Protein AF-A0A0G1M372-F1 (afdb_monomer)

Sequence (169 aa):
MDVPAAKLINIFLAIAVLVGVFGFITDLNFTKKYGGVDLRNRVVAARVAMELGQDPYYFKWTRDYSDRFLDPADNAAIPVARVTVPPTTLLLQSSISRPPYLAQRYIWFFFQWLLLLASIFILTRLTSSPAARKMIWILGLLFISGAYFWRLHVERGQMYIFYVFLFRF

Radius of gyration: 19.67 Å; Cα contacts (8 Å, |Δi|>4): 172; chains: 1; bounding box: 48×25×62 Å

Solvent-accessible surface area (backbone atoms only — not comparable to full-atom values): 9297 Å² total; per-residue (Å²): 127,62,71,68,60,61,50,50,54,51,52,50,36,54,51,10,51,53,37,30,54,52,32,51,54,52,42,50,52,41,44,71,75,44,85,19,68,60,34,43,40,44,38,24,28,22,40,33,38,74,74,70,71,41,62,36,52,54,51,73,78,53,93,91,51,63,73,80,53,51,48,91,85,53,57,87,91,46,79,53,34,83,52,82,73,56,70,70,57,32,57,62,50,38,80,59,39,80,58,59,69,72,57,40,52,52,54,51,43,55,48,53,53,48,49,52,53,49,51,43,51,55,58,36,69,78,50,89,49,70,67,57,35,48,50,46,49,26,47,43,23,37,59,43,46,51,28,68,67,45,44,52,38,54,31,27,41,61,60,62,68,57,51,55,57,65,77,73,110

Structure (mmCIF, N/CA/C/O backbone):
data_AF-A0A0G1M372-F1
#
_entry.id   AF-A0A0G1M372-F1
#
loop_
_atom_site.group_PDB
_atom_site.id
_atom_site.type_symbol
_atom_site.label_atom_id
_atom_site.label_alt_id
_atom_site.label_comp_id
_atom_site.label_asym_id
_atom_site.label_entity_id
_atom_site.label_seq_id
_atom_site.pdbx_PDB_ins_code
_atom_site.Cartn_x
_atom_site.Cartn_y
_atom_site.Cartn_z
_atom_site.occupancy
_atom_site.B_iso_or_equiv
_atom_site.auth_seq_id
_atom_site.auth_comp_id
_atom_site.auth_asym_id
_atom_site.auth_atom_id
_atom_site.pdbx_PDB_model_num
ATOM 1 N N . MET A 1 1 ? -19.131 0.590 34.669 1.00 54.69 1 MET A N 1
ATOM 2 C CA . MET A 1 1 ? -18.932 1.756 33.781 1.00 54.69 1 MET A CA 1
ATOM 3 C C . MET A 1 1 ? -20.196 2.572 33.857 1.00 54.69 1 MET A C 1
ATOM 5 O O . MET A 1 1 ? -21.242 2.023 33.525 1.00 54.69 1 MET A O 1
ATOM 9 N N . ASP A 1 2 ? -20.112 3.819 34.308 1.00 61.69 2 ASP A N 1
ATOM 10 C CA . ASP A 1 2 ? -21.270 4.708 34.322 1.00 61.69 2 ASP A CA 1
ATOM 11 C C . ASP A 1 2 ? -21.868 4.774 32.914 1.00 61.69 2 ASP A C 1
ATOM 13 O O . ASP A 1 2 ? -21.152 4.905 31.915 1.00 61.69 2 ASP A O 1
ATOM 17 N N . VAL A 1 3 ? -23.191 4.643 32.829 1.00 65.75 3 VAL A N 1
ATOM 18 C CA . VAL A 1 3 ? -23.967 4.653 31.578 1.00 65.75 3 VAL A CA 1
ATOM 19 C C . VAL A 1 3 ? -23.538 5.765 30.588 1.00 65.75 3 VAL A C 1
ATOM 21 O O . VAL A 1 3 ? -23.521 5.492 29.383 1.00 65.75 3 VAL A O 1
ATOM 24 N N . PRO A 1 4 ? -23.121 6.978 31.020 1.00 79.88 4 PRO A N 1
ATOM 25 C CA . PRO A 1 4 ? -22.601 8.018 30.127 1.00 79.88 4 PRO A CA 1
ATOM 26 C C . PRO A 1 4 ? -21.311 7.635 29.381 1.00 79.88 4 PRO A C 1
ATOM 28 O O . PRO A 1 4 ? -21.213 7.864 28.175 1.00 79.88 4 PRO A O 1
ATOM 31 N N . ALA A 1 5 ? -20.346 6.995 30.048 1.00 81.88 5 ALA A N 1
ATOM 32 C CA . ALA A 1 5 ? -19.063 6.624 29.440 1.00 81.88 5 ALA A CA 1
ATOM 33 C C . ALA A 1 5 ? -19.235 5.524 28.377 1.00 81.88 5 ALA A C 1
ATOM 35 O O . ALA A 1 5 ? -18.624 5.567 27.307 1.00 81.88 5 ALA A O 1
ATOM 36 N N . ALA A 1 6 ? -20.130 4.566 28.637 1.00 85.94 6 ALA A N 1
ATOM 37 C CA . ALA A 1 6 ? -20.467 3.505 27.689 1.00 85.94 6 ALA A CA 1
ATOM 38 C C . ALA A 1 6 ? -21.209 4.030 26.442 1.00 85.94 6 ALA A C 1
ATOM 40 O O . ALA A 1 6 ? -21.040 3.491 25.346 1.00 85.94 6 ALA A O 1
ATOM 41 N N . LYS A 1 7 ? -22.015 5.090 26.579 1.00 91.81 7 LYS A N 1
ATOM 42 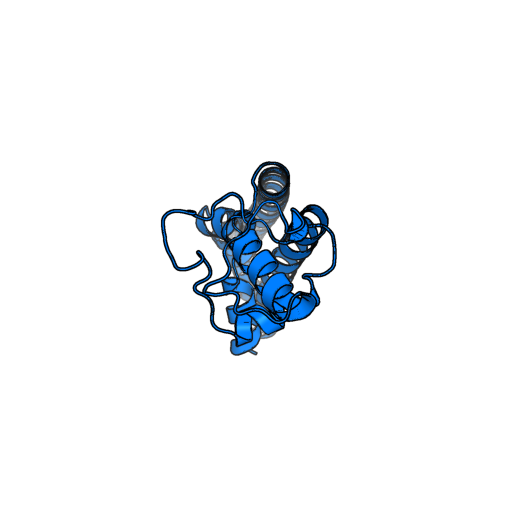C CA . LYS A 1 7 ? -22.633 5.771 25.430 1.00 91.81 7 LYS A CA 1
ATOM 43 C C . LYS A 1 7 ? -21.593 6.542 24.619 1.00 91.81 7 LYS A C 1
ATOM 45 O O . LYS A 1 7 ? -21.572 6.419 23.397 1.00 91.81 7 LYS A O 1
ATOM 50 N N . LEU A 1 8 ? -20.694 7.260 25.291 1.00 94.38 8 LEU A N 1
ATOM 51 C CA . LEU A 1 8 ? -19.654 8.052 24.639 1.00 94.38 8 LEU A CA 1
ATOM 52 C C . LEU A 1 8 ? -18.711 7.190 23.783 1.00 94.38 8 LEU A C 1
ATOM 54 O O . LEU A 1 8 ? -18.453 7.523 22.628 1.00 94.38 8 LEU A O 1
ATOM 58 N N . ILE A 1 9 ? -18.258 6.040 24.295 1.00 95.56 9 ILE A N 1
ATOM 59 C CA . ILE A 1 9 ? -17.397 5.129 23.521 1.00 95.56 9 ILE A CA 1
ATOM 60 C C . ILE A 1 9 ? -18.104 4.567 22.277 1.00 95.56 9 ILE A C 1
ATOM 62 O O . ILE A 1 9 ? -17.468 4.375 21.245 1.00 95.56 9 ILE A O 1
ATOM 66 N N . ASN A 1 10 ? -19.419 4.335 22.335 1.00 96.12 10 ASN A N 1
ATOM 67 C CA . ASN A 1 10 ? -20.179 3.881 21.167 1.00 96.12 10 ASN A CA 1
ATOM 68 C C . ASN A 1 10 ? -20.294 4.978 20.103 1.00 96.12 10 ASN A C 1
ATOM 70 O O . ASN A 1 10 ? -20.188 4.677 18.917 1.00 96.12 10 ASN A O 1
ATOM 74 N N . ILE A 1 11 ? -20.468 6.236 20.520 1.00 96.56 11 ILE A N 1
ATOM 75 C CA . ILE A 1 11 ? -20.473 7.389 19.609 1.00 96.56 11 ILE A CA 1
ATOM 76 C C . ILE A 1 11 ? -19.111 7.512 18.920 1.00 96.56 11 ILE A C 1
ATOM 78 O O . ILE A 1 11 ? -19.053 7.585 17.695 1.00 96.56 11 ILE A O 1
ATOM 82 N N . PHE A 1 12 ? -18.012 7.454 19.679 1.00 97.31 12 PHE A N 1
ATOM 83 C CA . PHE A 1 12 ? -16.669 7.488 19.094 1.00 97.31 12 PHE A CA 1
ATOM 84 C C . PHE A 1 12 ? -16.411 6.322 18.144 1.00 97.31 12 PHE A C 1
ATOM 86 O O . PHE A 1 12 ? -15.807 6.521 17.094 1.00 97.31 12 PHE A O 1
ATOM 93 N N . LEU A 1 13 ? -16.895 5.123 18.469 1.00 98.06 13 LEU A N 1
ATOM 94 C CA . LEU A 1 13 ? -16.787 3.975 17.577 1.00 98.06 13 LEU A CA 1
ATOM 95 C C . LEU A 1 13 ? -17.560 4.196 16.272 1.00 98.06 13 LEU A C 1
ATOM 97 O O . LEU A 1 13 ? -17.019 3.922 15.205 1.00 98.06 13 LEU A O 1
ATOM 101 N N . ALA A 1 14 ? -18.784 4.726 16.335 1.00 98.19 14 ALA A N 1
ATOM 102 C CA . ALA A 1 14 ? -19.565 5.046 15.141 1.00 98.19 14 ALA A CA 1
ATOM 103 C C . ALA A 1 14 ? -18.847 6.079 14.255 1.00 98.19 14 ALA A C 1
ATOM 105 O O . ALA A 1 14 ? -18.718 5.874 13.049 1.00 98.19 14 ALA A O 1
ATOM 106 N N . ILE A 1 15 ? -18.302 7.141 14.858 1.00 98.12 15 ILE A N 1
ATOM 107 C CA . ILE A 1 15 ? -17.478 8.134 14.154 1.00 98.12 15 ILE A CA 1
ATOM 108 C C . ILE A 1 15 ? -16.243 7.470 13.531 1.00 98.12 15 ILE A C 1
ATOM 110 O O . ILE A 1 15 ? -15.941 7.722 12.368 1.00 98.12 15 ILE A O 1
ATOM 114 N N . ALA A 1 16 ? -15.550 6.594 14.263 1.00 98.31 16 ALA A N 1
ATOM 115 C CA . ALA A 1 16 ? -14.363 5.908 13.762 1.00 98.31 16 ALA A CA 1
ATOM 116 C C . ALA A 1 16 ? -14.688 5.028 12.546 1.00 98.31 16 ALA A C 1
ATOM 118 O O . ALA A 1 16 ? -13.945 5.040 11.570 1.00 98.31 16 ALA A O 1
ATOM 119 N N . VAL A 1 17 ? -15.824 4.322 12.563 1.00 98.38 17 VAL A N 1
ATOM 120 C CA . VAL A 1 17 ? -16.310 3.546 11.411 1.00 98.38 17 VAL A CA 1
ATOM 121 C C . VAL A 1 17 ? -16.588 4.452 10.212 1.00 98.38 17 VAL A C 1
ATOM 123 O O . VAL A 1 17 ? -16.129 4.145 9.114 1.00 98.38 17 VAL A O 1
ATOM 126 N N . LEU A 1 18 ? -17.273 5.583 10.405 1.00 98.38 18 LEU A N 1
ATOM 127 C CA . LEU A 1 18 ? -17.533 6.542 9.325 1.00 98.38 18 LEU A CA 1
ATOM 128 C C . LEU A 1 18 ? -16.234 7.102 8.731 1.00 98.38 18 LEU A C 1
ATOM 130 O O . LEU A 1 18 ? -16.092 7.152 7.509 1.00 98.38 18 LEU A O 1
ATOM 134 N N . VAL A 1 19 ? -15.267 7.464 9.580 1.00 98.00 19 VAL A N 1
ATOM 135 C CA . VAL A 1 19 ? -13.937 7.918 9.145 1.00 98.00 19 VAL A CA 1
ATOM 136 C C . VAL A 1 19 ? -13.200 6.814 8.393 1.00 98.00 19 VAL A C 1
ATOM 138 O O . VAL A 1 19 ? -12.634 7.092 7.341 1.00 98.00 19 VAL A O 1
ATOM 141 N N . GLY A 1 20 ? -13.254 5.568 8.867 1.00 98.25 20 GLY A N 1
ATOM 142 C CA . GLY A 1 20 ? -12.649 4.425 8.184 1.00 98.25 20 GLY A CA 1
ATOM 143 C C . GLY A 1 20 ? -13.239 4.186 6.793 1.00 98.25 20 GLY A C 1
ATOM 144 O O . GLY A 1 20 ? -12.495 4.019 5.830 1.00 98.25 20 GLY A O 1
ATOM 145 N N . VAL A 1 21 ? -14.568 4.247 6.655 1.00 98.38 21 VAL A N 1
ATOM 146 C CA . VAL A 1 21 ? -15.257 4.103 5.360 1.00 98.38 21 VAL A CA 1
ATOM 147 C C . VAL A 1 21 ? -14.915 5.259 4.418 1.00 98.38 21 VAL A C 1
ATOM 149 O O . VAL A 1 21 ? -14.561 5.031 3.260 1.00 98.38 21 VAL A O 1
ATOM 152 N N . PHE A 1 22 ? -14.978 6.501 4.900 1.00 97.88 22 PHE A N 1
ATOM 153 C CA . PHE A 1 22 ? -14.637 7.668 4.086 1.00 97.88 22 PHE A CA 1
ATOM 154 C C . PHE A 1 22 ? -13.153 7.674 3.687 1.00 97.88 22 PHE A C 1
ATOM 156 O O . PHE A 1 22 ? -12.814 7.989 2.542 1.00 97.88 22 PHE A O 1
ATOM 163 N N . GLY A 1 23 ? -12.271 7.270 4.604 1.00 97.44 23 GLY A N 1
ATOM 164 C CA . GLY A 1 23 ? -10.845 7.072 4.364 1.00 97.44 23 GLY A CA 1
ATOM 165 C C . GLY A 1 23 ? -10.602 6.037 3.273 1.00 97.44 23 GLY A C 1
ATOM 166 O O . GLY A 1 23 ? -9.927 6.342 2.296 1.00 97.44 23 GLY A O 1
ATOM 167 N N . PHE A 1 24 ? -11.247 4.872 3.361 1.00 98.25 24 PHE A N 1
ATOM 168 C CA . PHE A 1 24 ? -11.167 3.820 2.346 1.00 98.25 24 PHE A CA 1
ATOM 169 C C . PHE A 1 24 ? -11.575 4.312 0.952 1.00 98.25 24 PHE A C 1
ATOM 171 O O . PHE A 1 24 ? -10.860 4.086 -0.024 1.00 98.25 24 PHE A O 1
ATOM 178 N N . ILE A 1 25 ? -12.703 5.020 0.847 1.00 97.94 25 ILE A N 1
ATOM 179 C CA . ILE A 1 25 ? -13.188 5.569 -0.430 1.00 97.94 25 ILE A CA 1
ATOM 180 C C . ILE A 1 25 ? -12.211 6.618 -0.978 1.00 97.94 25 ILE A C 1
ATOM 182 O O . ILE A 1 25 ? -11.903 6.621 -2.173 1.00 97.94 25 ILE A O 1
ATOM 186 N N . THR A 1 26 ? -11.700 7.496 -0.112 1.00 97.06 26 THR A N 1
ATOM 187 C CA . THR A 1 26 ? -10.716 8.522 -0.487 1.00 97.06 26 THR A CA 1
ATOM 188 C C . THR A 1 26 ? -9.436 7.882 -1.017 1.00 97.06 26 THR A C 1
ATOM 190 O O . THR A 1 26 ? -8.966 8.233 -2.101 1.00 97.06 26 THR A O 1
ATOM 193 N N . ASP A 1 27 ? -8.911 6.893 -0.301 1.00 97.25 27 ASP A N 1
ATOM 194 C CA . ASP A 1 27 ? -7.681 6.194 -0.656 1.00 97.25 27 ASP A CA 1
ATOM 195 C C . ASP A 1 27 ? -7.859 5.364 -1.936 1.00 97.25 27 ASP A C 1
ATOM 197 O O . ASP A 1 27 ? -6.947 5.296 -2.761 1.00 97.25 27 ASP A O 1
ATOM 201 N N . LEU A 1 28 ? -9.048 4.796 -2.170 1.00 96.94 28 LEU A N 1
ATOM 202 C CA . LEU A 1 28 ? -9.387 4.131 -3.429 1.00 96.94 28 LEU A CA 1
ATOM 203 C C . LEU A 1 28 ? -9.381 5.124 -4.599 1.00 96.94 28 LEU A C 1
ATOM 205 O O . LEU A 1 28 ? -8.861 4.818 -5.673 1.00 96.94 28 LEU A O 1
ATOM 209 N N . ASN A 1 29 ? -9.931 6.324 -4.410 1.00 96.19 29 ASN A N 1
ATOM 210 C CA . ASN A 1 29 ? -9.911 7.371 -5.433 1.00 96.19 29 ASN A CA 1
ATOM 211 C C . ASN A 1 29 ? -8.484 7.852 -5.725 1.00 96.19 29 ASN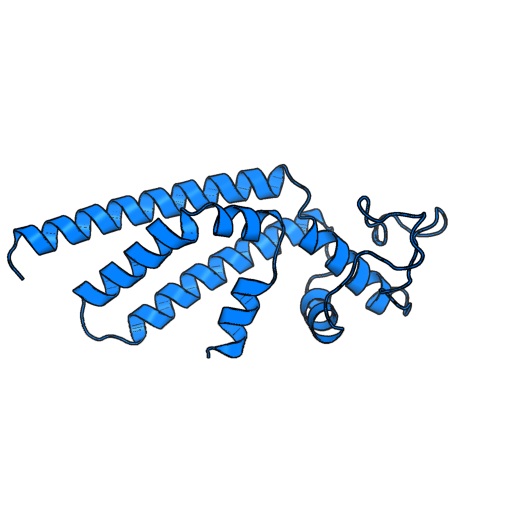 A C 1
ATOM 213 O O . ASN A 1 29 ? -8.130 8.063 -6.887 1.00 96.19 29 ASN A O 1
ATOM 217 N N . PHE A 1 30 ? -7.637 7.957 -4.703 1.00 95.44 30 PHE A N 1
ATOM 218 C CA . PHE A 1 30 ? -6.222 8.282 -4.887 1.00 95.44 30 PHE A CA 1
ATOM 219 C C . PHE A 1 30 ? -5.475 7.150 -5.586 1.00 95.44 30 PHE A C 1
ATOM 221 O O . PHE A 1 30 ? -4.757 7.404 -6.549 1.00 95.44 30 PHE A O 1
ATOM 228 N N . THR A 1 31 ? -5.750 5.902 -5.214 1.00 94.19 31 THR A N 1
ATOM 229 C CA . THR A 1 31 ? -5.214 4.711 -5.886 1.00 94.19 31 THR A CA 1
ATOM 230 C C . THR A 1 31 ? -5.641 4.638 -7.346 1.00 94.19 31 THR A C 1
ATOM 232 O O . THR A 1 31 ? -4.895 4.101 -8.150 1.00 94.19 31 THR A O 1
ATOM 235 N N . LYS A 1 32 ? -6.805 5.177 -7.732 1.00 92.06 32 LYS A N 1
ATOM 236 C CA . LYS A 1 32 ? -7.215 5.304 -9.143 1.00 92.06 32 LYS A CA 1
ATOM 237 C C . LYS A 1 32 ? -6.414 6.391 -9.859 1.00 92.06 32 LYS A C 1
ATOM 239 O O . LYS A 1 32 ? -5.889 6.155 -10.948 1.00 92.06 32 LYS A O 1
ATOM 244 N N . LYS A 1 33 ? -6.298 7.563 -9.231 1.00 92.19 33 LYS A N 1
ATOM 245 C CA . LYS A 1 33 ? -5.745 8.781 -9.835 1.00 92.19 33 LYS A CA 1
ATOM 246 C C . LYS A 1 33 ? -4.214 8.796 -9.924 1.00 92.19 33 LYS A C 1
ATOM 248 O O . LYS A 1 33 ? -3.686 9.289 -10.914 1.00 92.19 33 LYS A O 1
ATOM 253 N N . TYR A 1 34 ? -3.508 8.262 -8.927 1.00 89.38 34 TYR A N 1
ATOM 254 C CA . TYR A 1 34 ? -2.059 8.438 -8.763 1.00 89.38 34 TYR A CA 1
ATOM 255 C C . TYR A 1 34 ? -1.266 7.136 -8.873 1.00 89.38 34 TYR A C 1
ATOM 257 O O . TYR A 1 34 ? -1.719 6.068 -8.470 1.00 89.38 34 TYR A O 1
ATOM 265 N N . GLY A 1 35 ? -0.068 7.226 -9.451 1.00 77.25 35 GLY A N 1
ATOM 266 C CA . GLY A 1 35 ? 0.669 6.092 -10.001 1.00 77.25 35 GLY A CA 1
ATOM 267 C C . GLY A 1 35 ? 1.320 5.128 -9.010 1.00 77.25 35 GLY A C 1
ATOM 268 O O . GLY A 1 35 ? 1.887 4.152 -9.489 1.00 77.25 35 GLY A O 1
ATOM 269 N N . GLY A 1 36 ? 1.260 5.344 -7.691 1.00 80.56 36 GLY A N 1
ATOM 270 C CA . GLY A 1 36 ? 1.883 4.449 -6.707 1.00 80.56 36 GLY A CA 1
ATOM 271 C C . GLY A 1 36 ? 3.390 4.320 -6.897 1.00 80.56 36 GLY A C 1
ATOM 272 O O . GLY A 1 36 ? 3.890 3.275 -7.299 1.00 80.56 36 GLY A O 1
ATOM 273 N N . VAL A 1 37 ? 4.118 5.410 -6.661 1.00 84.69 37 VAL A N 1
ATOM 274 C CA . VAL A 1 37 ? 5.537 5.535 -7.038 1.00 84.69 37 VAL A CA 1
ATOM 275 C C . VAL A 1 37 ? 6.422 4.436 -6.431 1.00 84.69 37 VAL A C 1
ATOM 277 O O . VAL A 1 37 ? 7.283 3.904 -7.132 1.00 84.69 37 VAL A O 1
ATOM 280 N N . ASP A 1 38 ? 6.185 4.068 -5.168 1.00 91.94 38 ASP A N 1
ATOM 281 C CA . ASP A 1 38 ? 6.960 3.038 -4.460 1.00 91.94 38 ASP A CA 1
ATOM 282 C C . ASP A 1 38 ? 6.534 1.613 -4.851 1.00 91.94 38 ASP A C 1
ATOM 284 O O . ASP A 1 38 ? 7.279 0.654 -4.655 1.00 91.94 38 ASP A O 1
ATOM 288 N N . LEU A 1 39 ? 5.317 1.429 -5.364 1.00 94.00 39 LEU A N 1
ATOM 289 C CA . LEU A 1 39 ? 4.899 0.154 -5.938 1.00 94.00 39 LEU A CA 1
ATOM 290 C C . LEU A 1 39 ? 5.501 -0.015 -7.335 1.00 94.00 39 LEU A C 1
ATOM 292 O O . LEU A 1 39 ? 6.004 -1.091 -7.652 1.00 94.00 39 LEU A O 1
ATOM 296 N N . ARG A 1 40 ? 5.491 1.039 -8.165 1.00 94.75 40 ARG A N 1
ATOM 297 C CA . ARG A 1 40 ? 5.937 0.964 -9.564 1.00 94.75 40 ARG A CA 1
ATOM 298 C C . ARG A 1 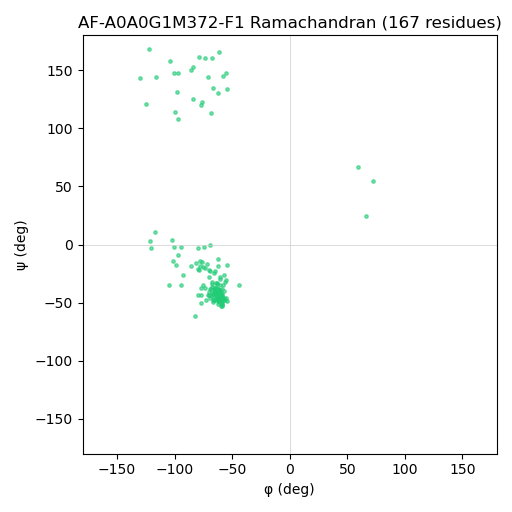40 ? 7.382 0.510 -9.686 1.00 94.75 40 ARG A C 1
ATOM 300 O O . ARG A 1 40 ? 7.635 -0.449 -10.414 1.00 94.75 40 ARG A O 1
ATOM 307 N N . ASN A 1 41 ? 8.304 1.171 -8.987 1.00 94.38 41 ASN A N 1
ATOM 308 C CA . ASN A 1 41 ? 9.729 0.857 -9.103 1.00 94.38 41 ASN A CA 1
ATOM 309 C C . ASN A 1 41 ? 10.016 -0.591 -8.676 1.00 94.38 41 ASN A C 1
ATOM 311 O O . ASN A 1 41 ? 10.775 -1.287 -9.345 1.00 94.38 41 ASN A O 1
ATOM 315 N N . ARG A 1 42 ? 9.363 -1.090 -7.620 1.00 95.19 42 ARG A N 1
ATOM 316 C CA . ARG A 1 42 ? 9.582 -2.458 -7.140 1.00 95.19 42 ARG A CA 1
ATOM 317 C C . ARG A 1 42 ? 8.930 -3.517 -8.027 1.00 95.19 42 ARG A C 1
ATOM 319 O O . ARG A 1 42 ? 9.504 -4.582 -8.217 1.00 95.19 42 ARG A O 1
ATOM 326 N N . VAL A 1 43 ? 7.765 -3.230 -8.609 1.00 95.44 43 VAL A N 1
ATOM 327 C CA . VAL A 1 43 ? 7.122 -4.123 -9.588 1.00 95.44 43 VAL A CA 1
ATOM 328 C C . VAL A 1 43 ? 7.975 -4.250 -10.842 1.00 95.44 43 VAL A C 1
ATOM 330 O O . VAL A 1 43 ? 8.173 -5.358 -11.336 1.00 95.44 43 VAL A O 1
ATOM 333 N N . VAL A 1 44 ? 8.489 -3.130 -11.351 1.00 96.25 44 VAL A N 1
ATOM 334 C CA . VAL A 1 44 ? 9.402 -3.126 -12.499 1.00 96.25 44 VAL A CA 1
ATOM 335 C C . VAL A 1 44 ? 10.672 -3.902 -12.160 1.00 96.25 44 VAL A C 1
ATOM 337 O O . VAL A 1 44 ? 11.011 -4.829 -12.889 1.00 96.25 44 VAL A O 1
ATOM 340 N N . ALA A 1 45 ? 11.300 -3.620 -11.017 1.00 96.81 45 ALA A N 1
ATOM 341 C CA . ALA A 1 45 ? 12.470 -4.352 -10.538 1.00 96.81 45 ALA A CA 1
ATOM 342 C C . ALA A 1 45 ? 12.214 -5.866 -10.420 1.00 96.81 45 ALA A C 1
ATOM 344 O O . ALA A 1 45 ? 13.001 -6.671 -10.908 1.00 96.81 45 ALA A O 1
ATOM 345 N N . ALA A 1 46 ? 11.080 -6.273 -9.842 1.00 96.75 46 ALA A N 1
ATOM 346 C CA . ALA A 1 46 ? 10.717 -7.683 -9.729 1.00 96.75 46 ALA A CA 1
ATOM 347 C C . ALA A 1 46 ? 10.531 -8.347 -11.103 1.00 96.75 46 ALA A C 1
ATOM 349 O O . ALA A 1 46 ? 10.910 -9.500 -11.281 1.00 96.75 46 ALA A O 1
ATOM 350 N N . ARG A 1 47 ? 9.972 -7.641 -12.091 1.00 96.88 47 ARG A N 1
ATOM 351 C CA . ARG A 1 47 ? 9.838 -8.165 -13.461 1.00 96.88 47 ARG A CA 1
ATOM 352 C C . ARG A 1 47 ? 11.177 -8.272 -14.171 1.00 96.88 47 ARG A C 1
ATOM 354 O O . ARG A 1 47 ? 11.427 -9.280 -14.810 1.00 96.88 47 ARG A O 1
ATOM 361 N N . VAL A 1 48 ? 12.036 -7.267 -14.047 1.00 97.31 48 VAL A N 1
ATOM 362 C CA . VAL A 1 48 ? 13.386 -7.298 -14.626 1.00 97.31 48 VAL A CA 1
ATOM 363 C C . VAL A 1 48 ? 14.166 -8.496 -14.080 1.00 97.31 48 VAL A C 1
ATOM 365 O O . VAL A 1 48 ? 14.690 -9.292 -14.855 1.00 97.31 48 VAL A O 1
ATOM 368 N N . ALA A 1 49 ? 14.149 -8.689 -12.760 1.00 96.50 49 ALA A N 1
ATOM 369 C CA . ALA A 1 49 ? 14.828 -9.814 -12.130 1.00 96.50 49 ALA A CA 1
ATOM 370 C C . ALA A 1 49 ? 14.252 -11.173 -12.564 1.00 96.50 49 ALA A C 1
ATOM 372 O O . ALA A 1 49 ? 15.003 -12.086 -12.891 1.00 96.50 49 ALA A O 1
ATOM 373 N N . MET A 1 50 ? 12.922 -11.316 -12.583 1.00 95.56 50 MET A N 1
ATOM 374 C CA . MET A 1 50 ? 12.273 -12.627 -12.739 1.00 95.56 50 MET A CA 1
ATOM 375 C C . MET A 1 50 ? 11.940 -13.001 -14.188 1.00 95.56 50 MET A C 1
ATOM 377 O O . MET A 1 50 ? 11.819 -14.185 -14.488 1.00 95.56 50 MET A O 1
ATOM 381 N N . GLU A 1 51 ? 11.739 -12.021 -15.071 1.00 95.38 51 GLU A N 1
ATOM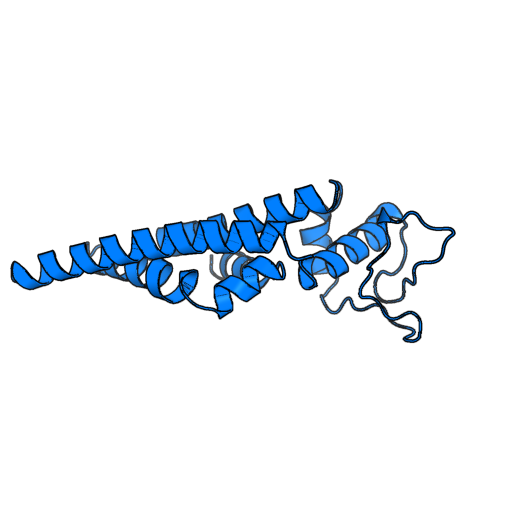 382 C CA . GLU A 1 51 ? 11.354 -12.240 -16.474 1.00 95.38 51 GLU A CA 1
ATOM 383 C C . GLU A 1 51 ? 12.529 -12.024 -17.436 1.00 95.38 51 GLU A C 1
ATOM 385 O O . GLU A 1 51 ? 12.618 -12.737 -18.431 1.00 95.38 51 GLU A O 1
ATOM 390 N N . LEU A 1 52 ? 13.435 -11.077 -17.149 1.00 96.06 52 LEU A N 1
ATOM 391 C CA . LEU A 1 52 ? 14.618 -10.822 -17.986 1.00 96.06 52 LEU A CA 1
ATOM 392 C C . LEU A 1 52 ? 15.892 -11.483 -17.447 1.00 96.06 52 LEU A C 1
ATOM 394 O O . LEU A 1 52 ? 16.867 -11.597 -18.186 1.00 96.06 52 LEU A O 1
ATOM 398 N N . GLY A 1 53 ? 15.912 -11.892 -16.173 1.00 95.62 53 GLY A N 1
ATOM 399 C CA . GLY A 1 53 ? 17.117 -12.423 -15.527 1.00 95.62 53 GLY A CA 1
ATOM 400 C C . GLY A 1 53 ? 18.228 -11.379 -15.376 1.00 95.62 53 GLY A C 1
ATOM 401 O O . GLY A 1 53 ? 19.403 -11.733 -15.326 1.00 95.62 53 GLY A O 1
ATOM 402 N N . GLN A 1 54 ? 17.867 -10.094 -15.353 1.00 96.75 54 GLN A N 1
ATOM 403 C CA . GLN A 1 54 ? 18.808 -8.977 -15.281 1.00 96.75 54 GLN A CA 1
ATOM 404 C C . GLN A 1 54 ? 18.840 -8.367 -13.881 1.00 96.75 54 GLN A C 1
ATOM 406 O O . GLN A 1 54 ? 17.884 -8.486 -13.114 1.00 96.75 54 GLN A O 1
ATOM 411 N N . ASP A 1 55 ? 19.939 -7.683 -13.558 1.00 96.56 55 ASP A N 1
ATOM 412 C CA . ASP A 1 55 ? 20.078 -6.971 -12.292 1.00 96.56 55 ASP A CA 1
ATOM 413 C C . ASP A 1 55 ? 19.116 -5.765 -12.246 1.00 96.56 55 ASP A C 1
ATOM 415 O O . ASP A 1 55 ? 19.299 -4.797 -12.994 1.00 96.56 55 ASP A O 1
ATOM 419 N N . PRO A 1 56 ? 18.100 -5.774 -11.362 1.00 97.12 56 PRO A N 1
ATOM 420 C CA . PRO A 1 56 ? 17.121 -4.699 -11.304 1.00 97.12 56 PRO A CA 1
ATOM 421 C C . PRO A 1 56 ? 17.670 -3.391 -10.721 1.00 97.12 56 PRO A C 1
ATOM 423 O O . PRO A 1 56 ? 17.037 -2.351 -10.901 1.00 97.12 56 PRO A O 1
ATOM 426 N N . TYR A 1 57 ? 18.808 -3.416 -10.021 1.00 97.06 57 TYR A N 1
ATOM 427 C CA . TYR A 1 57 ? 19.420 -2.239 -9.395 1.00 97.06 57 TYR A CA 1
ATOM 428 C C . TYR A 1 57 ? 20.196 -1.379 -10.402 1.00 97.06 57 TYR A C 1
ATOM 430 O O . TYR A 1 57 ? 20.386 -0.183 -10.172 1.00 97.06 57 TYR A O 1
ATOM 438 N N . TYR A 1 58 ? 20.585 -1.963 -11.537 1.00 96.69 58 TYR A N 1
ATOM 439 C CA . TYR A 1 58 ? 21.327 -1.295 -12.613 1.00 96.69 58 TYR A CA 1
ATOM 440 C C . TYR A 1 58 ? 20.590 -1.299 -13.956 1.00 96.69 58 TYR A C 1
ATOM 442 O O . TYR A 1 58 ? 21.067 -0.710 -14.925 1.00 96.69 58 TYR A O 1
ATOM 450 N N . PHE A 1 59 ? 19.419 -1.934 -14.033 1.00 96.88 59 PHE A N 1
ATOM 451 C CA . PHE A 1 59 ? 18.627 -1.964 -15.254 1.00 96.88 59 PHE A CA 1
ATOM 452 C C . PHE A 1 59 ? 18.180 -0.566 -15.684 1.00 96.88 59 PHE A C 1
ATOM 454 O O . PHE A 1 59 ? 17.588 0.188 -14.907 1.00 96.88 59 PHE A O 1
ATOM 461 N N . LYS A 1 60 ? 18.412 -0.258 -16.962 1.00 96.50 60 LYS A N 1
ATOM 462 C CA . LYS A 1 60 ? 17.956 0.965 -17.615 1.00 96.50 60 LYS A CA 1
ATOM 463 C C . LYS A 1 60 ? 17.147 0.602 -18.842 1.00 96.50 60 LYS A C 1
ATOM 465 O O . LYS A 1 60 ? 17.631 -0.073 -19.746 1.00 96.50 60 LYS A O 1
ATOM 470 N N . TRP A 1 61 ? 15.899 1.053 -18.851 1.00 97.06 61 TRP A N 1
ATOM 471 C CA . TRP A 1 61 ? 14.994 0.793 -19.956 1.00 97.06 61 TRP A CA 1
ATOM 472 C C . TRP A 1 61 ? 15.469 1.518 -21.224 1.00 97.06 61 TRP A C 1
ATOM 474 O O . TRP A 1 61 ? 15.804 2.703 -21.189 1.00 97.06 61 TRP A O 1
ATOM 484 N N . THR A 1 62 ? 15.448 0.810 -22.350 1.00 95.12 62 THR A N 1
ATOM 485 C CA . THR A 1 62 ? 15.624 1.360 -23.701 1.00 95.12 62 THR A CA 1
ATOM 486 C C . THR A 1 62 ? 14.399 1.018 -24.543 1.00 95.12 62 THR A C 1
ATOM 488 O O . THR A 1 62 ? 13.597 0.165 -24.165 1.00 95.12 62 THR A O 1
ATOM 491 N N . ARG A 1 63 ? 14.272 1.642 -25.720 1.00 95.06 63 ARG A N 1
ATOM 492 C CA . ARG A 1 63 ? 13.153 1.395 -26.649 1.00 95.06 63 ARG A CA 1
ATOM 493 C C . ARG A 1 63 ? 13.081 -0.044 -27.174 1.00 95.06 63 ARG A C 1
ATOM 495 O O . ARG A 1 63 ? 12.063 -0.415 -27.745 1.00 95.06 63 ARG A O 1
ATOM 502 N N . ASP A 1 64 ? 14.130 -0.836 -26.969 1.00 96.06 64 ASP A N 1
ATOM 503 C CA . ASP A 1 64 ? 14.178 -2.250 -27.348 1.00 96.06 64 ASP A CA 1
ATOM 504 C C . ASP A 1 64 ? 13.405 -3.139 -26.358 1.00 96.06 64 ASP A C 1
ATOM 506 O O . ASP A 1 64 ? 13.040 -4.270 -26.680 1.00 96.06 64 ASP A O 1
ATOM 510 N N . TYR A 1 65 ? 13.129 -2.632 -25.151 1.00 96.38 65 TYR A N 1
ATOM 511 C CA . TYR A 1 65 ? 12.377 -3.337 -24.121 1.00 96.38 65 TYR A CA 1
ATOM 512 C C . TYR A 1 65 ? 10.903 -2.930 -24.118 1.00 96.38 65 TYR A C 1
ATOM 514 O O . TYR A 1 65 ? 10.537 -1.776 -24.318 1.00 96.38 65 TYR A O 1
ATOM 522 N N . SER A 1 66 ? 10.031 -3.879 -23.774 1.00 96.31 66 SER A N 1
ATOM 523 C CA . SER A 1 66 ? 8.611 -3.596 -23.540 1.00 96.31 66 SER A CA 1
ATOM 524 C C . SER A 1 66 ? 8.408 -2.541 -22.441 1.00 96.31 66 SER A C 1
ATOM 526 O O . SER A 1 66 ? 9.075 -2.581 -21.404 1.00 96.31 66 SER A O 1
ATOM 528 N N . ASP A 1 67 ? 7.388 -1.689 -22.589 1.00 95.75 67 ASP A N 1
ATOM 529 C CA . ASP A 1 67 ? 6.897 -0.757 -21.553 1.00 95.75 67 ASP A CA 1
ATOM 530 C C . ASP A 1 67 ? 6.548 -1.447 -20.221 1.00 95.75 67 ASP A C 1
ATOM 532 O O . ASP A 1 67 ? 6.450 -0.814 -19.164 1.00 95.75 67 ASP A O 1
ATOM 536 N N . ARG A 1 68 ? 6.374 -2.773 -20.244 1.00 95.06 68 ARG A N 1
ATOM 537 C CA . ARG A 1 68 ? 6.220 -3.613 -19.051 1.00 95.06 68 ARG A CA 1
ATOM 538 C C . ARG A 1 68 ? 7.376 -3.452 -18.054 1.00 95.06 68 ARG A C 1
ATOM 540 O O . ARG A 1 68 ? 7.132 -3.593 -16.848 1.00 95.06 68 ARG A O 1
ATOM 547 N N . PHE A 1 69 ? 8.575 -3.151 -18.550 1.00 96.56 69 PHE A N 1
ATOM 548 C CA . PHE A 1 69 ? 9.812 -2.968 -17.784 1.00 96.56 69 PHE A CA 1
ATOM 549 C C . PHE A 1 69 ? 10.184 -1.491 -17.586 1.00 96.56 69 PHE A C 1
ATOM 551 O O . PHE A 1 69 ? 11.233 -1.192 -17.028 1.00 96.56 69 PHE A O 1
ATOM 558 N N . LEU A 1 70 ? 9.342 -0.555 -18.029 1.00 95.19 70 LEU A N 1
ATOM 559 C CA . LEU A 1 70 ? 9.587 0.875 -17.870 1.00 95.19 70 LEU A CA 1
ATOM 560 C C . LEU A 1 70 ? 9.119 1.352 -16.485 1.00 95.19 70 LEU A C 1
ATOM 562 O O . LEU A 1 70 ? 7.945 1.194 -16.138 1.00 95.19 70 LEU A O 1
ATOM 566 N N . ASP A 1 71 ? 9.991 1.990 -15.703 1.00 95.38 71 ASP A N 1
ATOM 567 C CA . ASP A 1 71 ? 9.582 2.893 -14.617 1.00 95.38 71 ASP A CA 1
ATOM 568 C C . ASP A 1 71 ? 9.620 4.340 -15.141 1.00 95.38 71 ASP A C 1
ATOM 570 O O . ASP A 1 71 ? 10.708 4.877 -15.330 1.00 95.38 71 ASP A O 1
ATOM 574 N N . PRO A 1 72 ? 8.464 4.998 -15.368 1.00 93.00 72 PRO A N 1
ATOM 575 C CA . PRO A 1 72 ? 8.425 6.363 -15.900 1.00 93.00 72 PRO A CA 1
ATOM 576 C C . PRO A 1 72 ? 9.080 7.409 -14.995 1.00 93.00 72 PRO A C 1
ATOM 578 O O . PRO A 1 72 ? 9.344 8.521 -15.442 1.00 93.00 72 PRO A O 1
ATOM 581 N N . ALA A 1 73 ? 9.274 7.088 -13.716 1.00 93.44 73 ALA A N 1
ATOM 582 C CA . ALA A 1 73 ? 9.906 7.986 -12.763 1.00 93.44 73 ALA A CA 1
ATOM 583 C C . ALA A 1 73 ? 11.418 7.739 -12.626 1.00 93.44 73 ALA A C 1
ATOM 585 O O . ALA A 1 73 ? 12.061 8.461 -11.864 1.00 93.44 73 ALA A O 1
ATOM 586 N N . ASP A 1 74 ? 11.990 6.745 -13.321 1.00 94.62 74 ASP A N 1
ATOM 587 C CA . ASP A 1 74 ? 13.437 6.515 -13.340 1.00 94.62 74 ASP A CA 1
ATOM 588 C C . ASP A 1 74 ? 14.185 7.600 -14.126 1.00 94.62 74 ASP A C 1
ATOM 590 O O . ASP A 1 74 ? 13.699 8.123 -15.129 1.00 94.62 74 ASP A O 1
ATOM 594 N N . ASN A 1 75 ? 15.384 7.950 -13.655 1.00 94.00 75 ASN A N 1
ATOM 595 C CA . ASN A 1 75 ? 16.222 8.956 -14.298 1.00 94.00 75 ASN A CA 1
ATOM 596 C C . ASN A 1 75 ? 17.294 8.269 -15.152 1.00 94.00 75 ASN A C 1
ATOM 598 O O . ASN A 1 75 ? 18.207 7.630 -14.622 1.00 94.00 75 ASN A O 1
ATOM 602 N N . ALA A 1 76 ? 17.202 8.447 -16.471 1.00 91.00 76 ALA A N 1
ATOM 603 C CA . ALA A 1 76 ? 18.142 7.876 -17.433 1.00 91.00 76 ALA A CA 1
ATOM 604 C C . ALA A 1 76 ? 19.575 8.424 -17.295 1.00 91.00 76 ALA A C 1
ATOM 606 O O . ALA A 1 76 ? 20.519 7.755 -17.700 1.00 91.00 76 ALA A O 1
ATOM 607 N N . ALA A 1 77 ? 19.757 9.612 -16.706 1.00 94.12 77 ALA A N 1
ATOM 608 C CA . ALA A 1 77 ? 21.081 10.192 -16.475 1.00 94.12 77 ALA A CA 1
ATOM 609 C C . ALA A 1 77 ? 21.813 9.579 -15.266 1.00 94.12 77 ALA A C 1
ATOM 611 O O . ALA A 1 77 ? 23.009 9.802 -15.097 1.00 94.12 77 ALA A O 1
ATOM 612 N N . ILE A 1 78 ? 21.110 8.829 -14.408 1.00 94.75 78 ILE A N 1
ATOM 613 C CA . ILE A 1 78 ? 21.692 8.174 -13.232 1.00 94.75 78 ILE A CA 1
ATOM 614 C C . ILE A 1 78 ? 21.984 6.710 -13.591 1.00 94.75 78 ILE A C 1
ATOM 616 O O . ILE A 1 78 ? 21.083 6.041 -14.092 1.00 94.75 78 ILE A O 1
ATOM 620 N N . PRO A 1 79 ? 23.192 6.177 -13.316 1.00 93.31 79 PRO A N 1
ATOM 621 C CA . PRO A 1 79 ? 23.570 4.818 -13.721 1.00 93.31 79 PRO A CA 1
ATOM 622 C C . PRO A 1 79 ? 22.817 3.713 -12.967 1.00 93.31 79 PRO A C 1
ATOM 624 O O . PRO A 1 79 ? 22.692 2.603 -13.469 1.00 93.31 79 PRO A O 1
ATOM 627 N N . VAL A 1 80 ? 22.292 4.010 -11.778 1.00 95.56 80 VAL A N 1
ATOM 628 C CA . VAL A 1 80 ? 21.512 3.077 -10.952 1.00 95.56 80 VAL A CA 1
ATOM 629 C C . VAL A 1 80 ? 20.015 3.335 -11.079 1.00 95.56 80 VAL A C 1
ATOM 631 O O . VAL A 1 80 ? 19.582 4.477 -11.259 1.00 95.56 80 VAL A O 1
ATOM 634 N N . ALA A 1 81 ? 19.213 2.280 -10.986 1.00 94.25 81 ALA A N 1
ATOM 635 C CA . ALA A 1 81 ? 17.760 2.372 -10.934 1.00 94.25 81 ALA A CA 1
ATOM 636 C C . ALA A 1 81 ? 17.280 2.900 -9.569 1.00 94.25 81 ALA A C 1
ATOM 638 O O . ALA A 1 81 ? 17.968 2.809 -8.553 1.00 94.25 81 ALA A O 1
ATOM 639 N N . ARG A 1 82 ? 16.046 3.413 -9.513 1.00 93.69 82 ARG A N 1
ATOM 640 C CA . ARG A 1 82 ? 15.417 3.934 -8.277 1.00 93.69 82 ARG A CA 1
ATOM 641 C C . ARG A 1 82 ? 15.061 2.884 -7.219 1.00 93.69 82 ARG A C 1
ATOM 643 O O . ARG A 1 82 ? 14.467 3.228 -6.195 1.00 93.69 82 ARG A O 1
ATOM 650 N N . VAL A 1 83 ? 15.314 1.603 -7.465 1.00 93.12 83 VAL A N 1
ATOM 651 C CA . VAL A 1 83 ? 14.967 0.537 -6.523 1.00 93.12 83 VAL A CA 1
ATOM 652 C C . VAL A 1 83 ? 15.967 0.506 -5.364 1.00 93.12 83 VAL A C 1
ATOM 654 O O . VAL A 1 83 ? 17.166 0.359 -5.557 1.00 93.12 83 VAL A O 1
ATOM 657 N N . THR A 1 84 ? 15.463 0.646 -4.139 1.00 92.12 84 THR A N 1
ATOM 658 C CA . THR A 1 84 ? 16.283 0.699 -2.911 1.00 92.12 84 THR A CA 1
ATOM 659 C C . THR A 1 84 ? 15.929 -0.392 -1.902 1.00 92.12 84 THR A C 1
ATOM 661 O O . THR A 1 84 ? 16.463 -0.425 -0.797 1.00 92.12 84 THR A O 1
ATOM 664 N N . VAL A 1 85 ? 15.001 -1.286 -2.254 1.00 93.00 85 VAL A N 1
ATOM 665 C CA . VAL A 1 85 ? 14.582 -2.388 -1.382 1.00 93.00 85 VAL A CA 1
ATOM 666 C C . VAL A 1 85 ? 15.500 -3.602 -1.546 1.00 93.00 85 VAL A C 1
ATOM 668 O O . VAL A 1 85 ? 16.028 -3.813 -2.640 1.00 93.00 85 VAL A O 1
ATOM 671 N N . PRO A 1 86 ? 15.685 -4.427 -0.501 1.00 93.31 86 PRO A N 1
ATOM 672 C CA . PRO A 1 86 ? 16.523 -5.616 -0.598 1.00 93.31 86 PRO A CA 1
ATOM 673 C C . PRO A 1 86 ? 15.908 -6.682 -1.527 1.00 93.31 86 PRO A C 1
ATOM 675 O O . PRO A 1 86 ? 14.688 -6.684 -1.741 1.00 93.31 86 PRO A O 1
ATOM 678 N N . PRO A 1 87 ? 16.715 -7.639 -2.026 1.00 93.31 87 PRO A N 1
ATOM 679 C CA . PRO A 1 87 ? 16.237 -8.698 -2.919 1.00 93.31 87 PRO A CA 1
ATOM 680 C C . PRO A 1 87 ? 15.086 -9.524 -2.332 1.00 93.31 87 PRO A C 1
ATOM 682 O O . PRO A 1 87 ? 14.186 -9.943 -3.055 1.00 93.31 87 PRO A O 1
ATOM 685 N N . THR A 1 88 ? 15.056 -9.702 -1.009 1.00 91.75 88 THR A N 1
ATOM 686 C CA . THR A 1 88 ? 13.967 -10.393 -0.303 1.00 91.75 88 THR A CA 1
ATOM 687 C C . THR A 1 88 ? 12.619 -9.692 -0.485 1.00 91.75 88 THR A C 1
ATOM 689 O O . THR A 1 88 ? 11.604 -10.352 -0.703 1.00 91.75 88 THR A O 1
ATOM 692 N N . THR A 1 89 ? 12.592 -8.357 -0.476 1.00 91.56 89 THR A N 1
ATOM 693 C CA . THR A 1 89 ? 11.380 -7.574 -0.755 1.00 91.56 89 THR A CA 1
ATOM 694 C C . THR A 1 89 ? 10.921 -7.748 -2.197 1.00 91.56 89 THR A C 1
ATOM 696 O O . THR A 1 89 ? 9.723 -7.905 -2.438 1.00 91.56 89 THR A O 1
ATOM 699 N N . LEU A 1 90 ? 11.857 -7.744 -3.152 1.00 93.44 90 LEU A N 1
ATOM 700 C CA . LEU A 1 90 ? 11.539 -7.958 -4.566 1.00 93.44 90 LEU A CA 1
ATOM 701 C C . LEU A 1 90 ? 10.987 -9.361 -4.806 1.00 93.44 90 LEU A C 1
ATOM 703 O O . LEU A 1 90 ? 9.999 -9.506 -5.523 1.00 93.44 90 LEU A O 1
ATOM 707 N N . LEU A 1 91 ? 11.558 -10.376 -4.155 1.00 92.00 91 LEU A N 1
ATOM 708 C CA . LEU A 1 91 ? 11.059 -11.745 -4.226 1.00 92.00 91 LEU A CA 1
ATOM 709 C C . LEU A 1 91 ? 9.617 -11.838 -3.713 1.00 92.00 91 LEU A C 1
ATOM 711 O O . LEU A 1 91 ? 8.765 -12.416 -4.384 1.00 92.00 91 LEU A O 1
ATOM 715 N N . LEU A 1 92 ? 9.308 -11.211 -2.577 1.00 90.19 92 LEU A N 1
ATOM 716 C CA . LEU A 1 92 ? 7.944 -11.185 -2.041 1.00 90.19 92 LEU A CA 1
ATOM 717 C C . LEU A 1 92 ? 6.964 -10.511 -3.009 1.00 90.19 92 LEU A C 1
ATOM 719 O O . LEU A 1 92 ? 5.899 -11.059 -3.294 1.00 90.19 92 LEU A O 1
ATOM 723 N N . GLN A 1 93 ? 7.332 -9.358 -3.570 1.00 89.06 93 GLN A N 1
ATOM 724 C CA . GLN A 1 93 ? 6.478 -8.646 -4.525 1.00 89.06 93 GLN A CA 1
ATOM 725 C C . GLN A 1 93 ? 6.411 -9.303 -5.906 1.00 89.06 93 GLN A C 1
ATOM 727 O O . GLN A 1 93 ? 5.444 -9.083 -6.637 1.00 89.06 93 GLN A O 1
ATOM 732 N N . SER A 1 94 ? 7.374 -10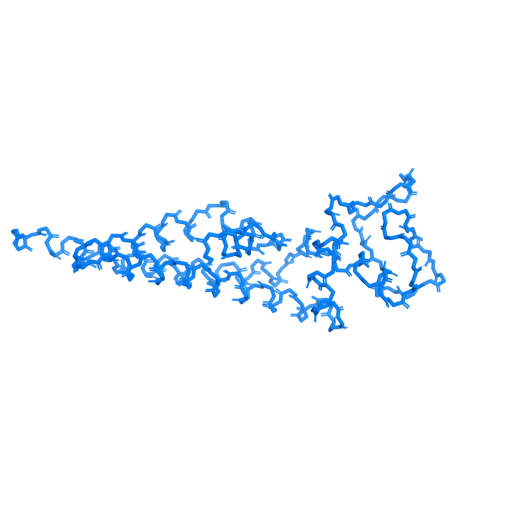.155 -6.260 1.00 90.94 94 SER A N 1
ATOM 733 C CA . SER A 1 94 ? 7.341 -10.903 -7.520 1.00 90.94 94 SER A CA 1
ATOM 734 C C . SER A 1 94 ? 6.123 -11.824 -7.633 1.00 90.94 94 SER A C 1
ATOM 736 O O . SER A 1 94 ? 5.608 -12.031 -8.731 1.00 90.94 94 SER A O 1
ATOM 738 N N . SER A 1 95 ? 5.587 -12.292 -6.500 1.00 87.81 95 SER A N 1
ATOM 739 C CA . SER A 1 95 ? 4.374 -13.121 -6.447 1.00 87.81 95 SER A CA 1
ATOM 740 C C . SER A 1 95 ? 3.151 -12.451 -7.089 1.00 87.81 95 SER A C 1
ATOM 742 O O . SER A 1 95 ? 2.273 -13.133 -7.617 1.00 87.81 95 SER A O 1
ATOM 744 N N . ILE A 1 96 ? 3.123 -11.115 -7.112 1.00 88.69 96 ILE A N 1
ATOM 745 C CA . ILE A 1 96 ? 2.042 -10.307 -7.685 1.00 88.69 96 ILE A CA 1
ATOM 746 C C . ILE A 1 96 ? 2.501 -9.444 -8.866 1.00 88.69 96 ILE A C 1
ATOM 748 O O . ILE A 1 96 ? 1.737 -8.598 -9.322 1.00 88.69 96 ILE A O 1
ATOM 752 N N . SER A 1 97 ? 3.712 -9.639 -9.402 1.00 91.12 97 SER A N 1
ATOM 753 C CA . SER A 1 97 ? 4.265 -8.770 -10.457 1.00 91.12 97 SER A CA 1
ATOM 754 C C . SER A 1 97 ? 3.767 -9.110 -11.871 1.00 91.12 97 SER A C 1
ATOM 756 O O . SER A 1 97 ? 3.872 -8.283 -12.788 1.00 91.12 97 SER A O 1
ATOM 758 N N . ARG A 1 98 ? 3.176 -10.299 -12.061 1.00 92.12 98 ARG A N 1
ATOM 759 C CA . ARG A 1 98 ? 2.700 -10.790 -13.368 1.00 92.12 98 ARG A CA 1
ATOM 760 C C . ARG A 1 98 ? 1.543 -9.978 -13.978 1.00 92.12 98 ARG A C 1
ATOM 762 O O . ARG A 1 98 ? 1.658 -9.633 -15.159 1.00 92.12 98 ARG A O 1
ATOM 769 N N . PRO A 1 99 ? 0.459 -9.643 -13.246 1.00 94.06 99 PRO A N 1
ATOM 770 C CA . PRO A 1 99 ? -0.687 -8.919 -13.802 1.00 94.06 99 PRO A CA 1
ATOM 771 C C . PRO A 1 99 ? -0.316 -7.527 -14.341 1.00 94.06 99 PRO A C 1
ATOM 773 O O . PRO A 1 99 ? 0.744 -6.998 -13.998 1.00 94.06 99 PRO A O 1
ATOM 776 N N . PRO A 1 100 ? -1.179 -6.870 -15.135 1.00 94.12 100 PRO A N 1
ATOM 777 C CA . PRO A 1 100 ? -0.995 -5.470 -15.512 1.00 94.12 100 PRO A CA 1
ATOM 778 C C . PRO A 1 100 ? -0.849 -4.558 -14.288 1.00 94.12 100 PRO A C 1
ATOM 780 O O . PRO A 1 100 ? -1.461 -4.791 -13.247 1.00 94.12 100 PRO A O 1
ATOM 783 N N . TYR A 1 101 ? -0.066 -3.482 -14.415 1.00 93.31 101 TYR A N 1
ATOM 784 C CA . TYR A 1 101 ? 0.252 -2.607 -13.278 1.00 93.31 101 TYR A CA 1
ATOM 785 C C . TYR A 1 101 ? -0.994 -2.005 -12.604 1.00 93.31 101 TYR A C 1
ATOM 787 O O . TYR A 1 101 ? -1.048 -1.870 -11.385 1.00 93.31 101 TYR A O 1
ATOM 795 N N . LEU A 1 102 ? -2.033 -1.702 -13.388 1.00 92.44 102 LEU A N 1
ATOM 796 C CA . LEU A 1 102 ? -3.302 -1.211 -12.855 1.00 92.44 102 LEU A CA 1
ATOM 797 C C . LEU A 1 102 ? -3.975 -2.231 -11.923 1.00 92.44 102 LEU A C 1
ATOM 799 O O . LEU A 1 102 ? -4.441 -1.856 -10.852 1.00 92.44 102 LEU A O 1
ATOM 803 N N . ALA A 1 103 ? -3.977 -3.515 -12.290 1.00 93.88 103 ALA A N 1
ATOM 804 C CA . ALA A 1 103 ? -4.517 -4.571 -11.437 1.00 93.88 103 ALA A CA 1
ATOM 805 C C . ALA A 1 103 ? -3.712 -4.694 -10.136 1.00 93.88 103 ALA A C 1
ATOM 807 O O . ALA A 1 103 ? -4.292 -4.807 -9.060 1.00 93.88 103 ALA A O 1
ATOM 808 N N . GLN A 1 104 ? -2.383 -4.589 -10.218 1.00 93.88 104 GLN A N 1
ATOM 809 C CA . GLN A 1 104 ? -1.513 -4.646 -9.041 1.00 93.88 104 GLN A CA 1
ATOM 810 C C . GLN A 1 104 ? -1.766 -3.506 -8.059 1.00 93.88 104 GLN A C 1
ATOM 812 O O . GLN A 1 104 ? -1.772 -3.748 -6.858 1.00 93.88 104 GLN A O 1
ATOM 817 N N . ARG A 1 105 ? -2.039 -2.289 -8.547 1.00 94.06 105 ARG A N 1
ATOM 818 C CA . ARG A 1 105 ? -2.419 -1.157 -7.684 1.00 94.06 105 ARG A CA 1
ATOM 819 C C . ARG A 1 105 ? -3.650 -1.485 -6.845 1.00 94.06 105 ARG A C 1
ATOM 821 O O . ARG A 1 105 ? -3.634 -1.258 -5.641 1.00 94.06 105 ARG A O 1
ATOM 828 N N . TYR A 1 106 ? -4.685 -2.067 -7.451 1.00 94.88 106 TYR A N 1
ATOM 829 C CA . TYR A 1 106 ? -5.883 -2.458 -6.707 1.00 94.88 106 TYR A CA 1
ATOM 830 C C . TYR A 1 106 ? -5.628 -3.626 -5.763 1.00 94.88 106 TYR A C 1
ATOM 832 O O . TYR A 1 106 ? -6.022 -3.548 -4.604 1.00 94.88 106 TYR A O 1
ATOM 840 N N . ILE A 1 107 ? -4.939 -4.675 -6.223 1.00 94.38 107 ILE A N 1
ATOM 841 C CA . ILE A 1 107 ? -4.572 -5.817 -5.373 1.00 94.38 107 ILE A CA 1
ATOM 842 C C . ILE A 1 107 ? -3.824 -5.317 -4.135 1.00 94.38 107 ILE A C 1
ATOM 844 O O . ILE A 1 107 ? -4.199 -5.648 -3.013 1.00 94.38 107 ILE A O 1
ATOM 848 N N . TRP A 1 108 ? -2.821 -4.460 -4.329 1.00 95.12 108 TRP A N 1
ATOM 849 C CA . TRP A 1 108 ? -2.018 -3.917 -3.240 1.00 95.12 108 TRP A CA 1
ATOM 850 C C . TRP A 1 108 ? -2.813 -2.978 -2.328 1.00 95.12 108 TRP A C 1
ATOM 852 O O . TRP A 1 108 ? -2.635 -2.996 -1.112 1.00 95.12 108 TRP A O 1
ATOM 862 N N . PHE A 1 109 ? -3.730 -2.183 -2.878 1.00 96.38 109 PHE A N 1
ATOM 863 C CA . PHE A 1 109 ? -4.655 -1.359 -2.099 1.00 96.38 109 PHE A CA 1
ATOM 864 C C . PHE A 1 109 ? -5.535 -2.204 -1.168 1.00 96.38 109 PHE A C 1
ATOM 866 O O . PHE A 1 109 ? -5.556 -1.963 0.042 1.00 96.38 109 PHE A O 1
ATOM 873 N N . PHE A 1 110 ? -6.222 -3.216 -1.708 1.00 96.88 110 PHE A N 1
ATOM 874 C CA . PHE A 1 110 ? -7.085 -4.089 -0.909 1.00 96.88 110 PHE A CA 1
ATOM 875 C C . PHE A 1 110 ? -6.274 -4.880 0.113 1.00 96.88 110 PHE A C 1
ATOM 877 O O . PHE A 1 110 ? -6.712 -5.038 1.250 1.00 96.88 110 PHE A O 1
ATOM 884 N N . PHE A 1 111 ? -5.076 -5.324 -0.265 1.00 95.75 111 PHE A N 1
ATOM 885 C CA . PHE A 1 111 ? -4.180 -6.037 0.631 1.00 95.75 111 PHE A CA 1
ATOM 886 C C . PHE A 1 111 ? -3.744 -5.172 1.820 1.00 95.75 111 PHE A C 1
ATOM 888 O O . PHE A 1 111 ? -3.882 -5.605 2.959 1.00 95.75 111 PHE A O 1
ATOM 895 N N . GLN A 1 112 ? -3.304 -3.929 1.598 1.00 96.69 112 GLN A N 1
ATOM 896 C CA . GLN A 1 112 ? -2.917 -3.021 2.687 1.00 96.69 112 GLN A CA 1
ATOM 897 C C . GLN A 1 112 ? -4.078 -2.767 3.662 1.00 96.69 112 GLN A C 1
ATOM 899 O O . GLN A 1 112 ? -3.899 -2.876 4.876 1.00 96.69 112 GLN A O 1
ATOM 904 N N . TRP A 1 113 ? -5.281 -2.492 3.150 1.00 97.88 113 TRP A N 1
ATOM 905 C CA . TRP A 1 113 ? -6.468 -2.304 3.990 1.00 97.88 113 TRP A CA 1
ATOM 906 C C . TRP A 1 113 ? -6.871 -3.571 4.746 1.00 97.88 113 TRP A C 1
ATOM 908 O O . TRP A 1 113 ? -7.211 -3.496 5.929 1.00 97.88 113 TRP A O 1
ATOM 918 N N . LEU A 1 114 ? -6.782 -4.737 4.104 1.00 97.44 114 LEU A N 1
ATOM 919 C CA . LEU A 1 114 ? -7.015 -6.021 4.759 1.00 97.44 114 LEU A CA 1
ATOM 920 C C . LEU A 1 114 ? -6.032 -6.239 5.915 1.00 97.44 114 LEU A C 1
ATOM 922 O O . LEU A 1 114 ? -6.459 -6.625 7.000 1.00 97.44 114 LEU A O 1
ATOM 926 N N . LEU A 1 115 ? -4.744 -5.943 5.721 1.00 96.50 115 LEU A N 1
ATOM 927 C CA . LEU A 1 115 ? -3.725 -6.064 6.768 1.00 96.50 115 LEU A CA 1
ATOM 928 C C . LEU A 1 115 ? -3.962 -5.100 7.932 1.00 96.50 115 LEU A C 1
ATOM 930 O O . LEU A 1 115 ? -3.756 -5.484 9.085 1.00 96.50 115 LEU A O 1
ATOM 934 N N . LEU A 1 116 ? -4.431 -3.876 7.667 1.00 96.12 116 LEU A N 1
ATOM 935 C CA . LEU A 1 116 ? -4.816 -2.946 8.729 1.00 96.12 116 LEU A CA 1
ATOM 936 C C . LEU A 1 116 ? -5.971 -3.518 9.562 1.00 96.12 116 LEU A C 1
ATOM 938 O O . LEU A 1 116 ? -5.865 -3.608 10.786 1.00 96.12 116 LEU A O 1
ATOM 942 N N . LEU A 1 117 ? -7.052 -3.953 8.909 1.00 96.94 117 LEU A N 1
ATOM 943 C CA . LEU A 1 117 ? -8.215 -4.525 9.593 1.00 96.94 117 LEU A CA 1
ATOM 944 C C . LEU A 1 117 ? -7.864 -5.811 10.349 1.00 96.94 117 LEU A C 1
ATOM 946 O O . LEU A 1 117 ? -8.299 -5.989 11.486 1.00 96.94 117 LEU A O 1
ATOM 950 N N . ALA A 1 118 ? -7.041 -6.677 9.755 1.00 95.88 118 ALA A N 1
ATOM 951 C CA . ALA A 1 118 ? -6.560 -7.895 10.393 1.00 95.88 118 ALA A CA 1
A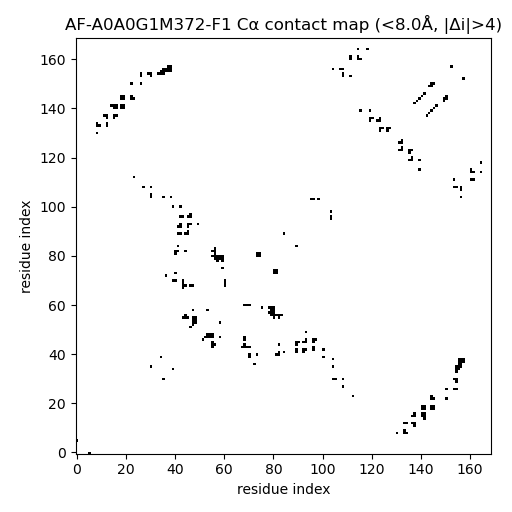TOM 952 C C . ALA A 1 118 ? -5.698 -7.579 11.624 1.00 95.88 118 ALA A C 1
ATOM 954 O O . ALA A 1 118 ? -5.896 -8.187 12.673 1.00 95.88 118 ALA A O 1
ATOM 955 N N . SER A 1 119 ? -4.810 -6.584 11.541 1.00 94.44 119 SER A N 1
ATOM 956 C CA . SER A 1 119 ? -4.000 -6.133 12.681 1.00 94.44 119 SER A CA 1
ATOM 957 C C . SER A 1 119 ? -4.875 -5.631 13.831 1.00 94.44 119 SER A C 1
ATOM 959 O O . SER A 1 119 ? -4.695 -6.050 14.975 1.00 94.44 119 SER A O 1
ATOM 961 N N . ILE A 1 120 ? -5.865 -4.779 13.533 1.00 95.31 120 ILE A N 1
ATOM 962 C CA . ILE A 1 120 ? -6.825 -4.282 14.531 1.00 95.31 120 ILE A CA 1
ATOM 963 C C . ILE A 1 120 ? -7.581 -5.462 15.150 1.00 95.31 120 ILE A C 1
ATOM 965 O O . ILE A 1 120 ? -7.659 -5.575 16.374 1.00 95.31 120 ILE A O 1
ATOM 969 N N . PHE A 1 121 ? -8.089 -6.376 14.321 1.00 95.88 121 PHE A N 1
ATOM 970 C CA . PHE A 1 121 ? -8.817 -7.552 14.782 1.00 95.88 121 PHE A CA 1
ATOM 971 C C . PHE A 1 121 ? -7.971 -8.419 15.718 1.00 95.88 121 PHE A C 1
ATOM 973 O O . PHE A 1 121 ? -8.418 -8.705 16.830 1.00 95.88 121 PHE A O 1
ATOM 980 N N . ILE A 1 122 ? -6.746 -8.782 15.331 1.00 94.12 122 ILE A N 1
ATOM 981 C CA . ILE A 1 122 ? -5.857 -9.600 16.166 1.00 94.12 122 ILE A CA 1
ATOM 982 C C . ILE A 1 122 ? -5.587 -8.903 17.504 1.00 94.12 122 ILE A C 1
ATOM 984 O O . ILE A 1 122 ? -5.728 -9.534 18.551 1.00 94.12 122 ILE A O 1
ATOM 988 N N . LEU A 1 123 ? -5.318 -7.593 17.509 1.00 93.50 123 LEU A N 1
ATOM 989 C CA . LEU A 1 123 ? -5.131 -6.834 18.751 1.00 93.50 123 LEU A CA 1
ATOM 990 C C . LEU A 1 123 ? -6.361 -6.904 19.669 1.00 93.50 123 LEU A C 1
ATOM 992 O O . LEU A 1 123 ? -6.212 -7.056 20.882 1.00 93.50 123 LEU A O 1
ATOM 996 N N . THR A 1 124 ? -7.585 -6.878 19.127 1.00 96.00 124 THR A N 1
ATOM 997 C CA . THR A 1 124 ? -8.795 -7.048 19.959 1.00 96.00 124 THR A CA 1
ATOM 998 C C . THR A 1 124 ? -8.916 -8.433 20.594 1.00 96.00 124 THR A C 1
ATOM 1000 O O . THR A 1 124 ? -9.572 -8.571 21.632 1.00 96.00 124 THR A O 1
ATOM 1003 N N . ARG A 1 125 ? -8.287 -9.460 20.007 1.00 95.38 125 ARG A N 1
ATOM 1004 C CA . ARG A 1 125 ? -8.257 -10.824 20.558 1.00 95.38 125 ARG A CA 1
ATOM 1005 C C . ARG A 1 125 ? -7.311 -10.956 21.751 1.00 95.38 125 ARG A C 1
ATOM 1007 O O . ARG A 1 125 ? -7.505 -11.868 22.547 1.00 95.38 125 ARG A O 1
ATOM 1014 N N . LEU A 1 126 ? -6.368 -10.029 21.919 1.00 94.31 126 LEU A N 1
ATOM 1015 C CA . LEU A 1 126 ? -5.412 -10.018 23.034 1.00 94.31 126 LEU A CA 1
ATOM 1016 C C . LEU A 1 126 ? -5.995 -9.464 24.343 1.00 94.31 126 LEU A C 1
ATOM 1018 O O . LEU A 1 126 ? -5.316 -9.450 25.365 1.00 94.31 126 LEU A O 1
ATOM 1022 N N . THR A 1 127 ? -7.246 -8.998 24.340 1.00 95.25 127 THR A N 1
ATOM 1023 C CA . THR A 1 127 ? -7.912 -8.473 25.536 1.00 95.25 127 THR A CA 1
ATOM 1024 C C . THR A 1 127 ? -9.289 -9.099 25.749 1.00 95.25 127 THR A C 1
ATOM 1026 O O . THR A 1 127 ? -10.055 -9.352 24.810 1.00 95.25 127 THR A O 1
ATOM 1029 N N . SER A 1 128 ? -9.631 -9.331 27.016 1.00 94.12 128 SER A N 1
ATOM 1030 C CA . SER A 1 128 ? -10.957 -9.776 27.453 1.00 94.12 128 SER A CA 1
ATOM 1031 C C . SER A 1 128 ? -11.934 -8.613 27.672 1.00 94.12 128 SER A C 1
ATOM 1033 O O . SER A 1 128 ? -13.142 -8.835 27.656 1.00 94.12 128 SER A O 1
ATOM 1035 N N . SER A 1 129 ? -11.447 -7.373 27.821 1.00 96.44 129 SER A N 1
ATOM 1036 C CA . SER A 1 129 ? -12.281 -6.206 28.141 1.00 96.44 129 SER A CA 1
ATOM 1037 C C . SER A 1 129 ? -13.064 -5.696 26.920 1.00 96.44 129 SER A C 1
ATOM 1039 O O . SER A 1 129 ? -12.453 -5.244 25.945 1.00 96.44 129 SER A O 1
ATOM 1041 N N . PRO A 1 130 ? -14.414 -5.669 26.960 1.00 93.62 130 PRO A N 1
ATOM 1042 C CA . PRO A 1 130 ? -15.223 -5.148 25.856 1.00 93.62 130 PRO A CA 1
ATOM 1043 C C . PRO A 1 130 ? -14.948 -3.673 25.541 1.00 93.62 130 PRO A C 1
ATOM 1045 O O . PRO A 1 130 ? -14.977 -3.275 24.378 1.00 93.62 130 PRO A O 1
ATOM 1048 N N . ALA A 1 131 ? -14.658 -2.860 26.561 1.00 94.31 131 ALA A N 1
ATOM 1049 C CA . ALA A 1 131 ? -14.309 -1.454 26.374 1.00 94.31 131 ALA A CA 1
ATOM 1050 C C . ALA A 1 131 ? -12.958 -1.309 25.660 1.00 94.31 131 ALA A C 1
ATOM 1052 O O . ALA A 1 131 ? -12.853 -0.548 24.700 1.00 94.31 131 ALA A O 1
ATOM 1053 N N . ALA A 1 132 ? -11.953 -2.097 26.058 1.00 95.94 132 ALA A N 1
ATOM 1054 C CA . ALA A 1 132 ? -10.640 -2.083 25.417 1.00 95.94 132 ALA A CA 1
ATOM 1055 C C . ALA A 1 132 ? -10.721 -2.492 23.938 1.00 95.94 132 ALA A C 1
ATOM 1057 O O . ALA A 1 132 ? -10.107 -1.848 23.091 1.00 95.94 132 ALA A O 1
ATOM 1058 N N . ARG A 1 133 ? -11.547 -3.492 23.593 1.00 97.44 133 ARG A N 1
ATOM 1059 C CA . ARG A 1 133 ? -11.776 -3.879 22.187 1.00 97.44 133 ARG A CA 1
ATOM 1060 C C . ARG A 1 133 ? -12.323 -2.728 21.347 1.00 97.44 133 ARG A C 1
ATOM 1062 O O . ARG A 1 133 ? -11.850 -2.510 20.236 1.00 97.44 133 ARG A O 1
ATOM 1069 N N . LYS A 1 134 ? -13.296 -1.978 21.875 1.00 97.50 134 LYS A N 1
ATOM 1070 C CA . LYS A 1 134 ? -13.840 -0.793 21.192 1.00 97.50 134 LYS A CA 1
ATOM 1071 C C . LYS A 1 134 ? -12.781 0.296 21.040 1.00 97.50 134 LYS A C 1
ATOM 1073 O O . LYS A 1 134 ? -12.674 0.869 19.964 1.00 97.50 134 LYS A O 1
ATOM 1078 N N . MET A 1 135 ? -11.970 0.530 22.073 1.00 97.50 135 MET A N 1
ATOM 1079 C CA . MET A 1 135 ? -10.865 1.492 22.000 1.00 97.50 135 MET A CA 1
ATOM 1080 C C . MET A 1 135 ? -9.840 1.121 20.927 1.00 97.50 135 MET A C 1
ATOM 1082 O O . MET A 1 135 ? -9.414 1.996 20.186 1.00 97.50 135 MET A O 1
ATOM 1086 N N . ILE A 1 136 ? -9.489 -0.159 20.783 1.00 97.88 136 ILE A N 1
ATOM 1087 C CA . ILE A 1 136 ? -8.576 -0.629 19.728 1.00 97.88 136 ILE A CA 1
ATOM 1088 C C . ILE A 1 136 ? -9.145 -0.330 18.332 1.00 97.88 136 ILE A C 1
ATOM 1090 O O . ILE A 1 136 ? -8.433 0.203 17.482 1.00 97.88 136 ILE A O 1
ATOM 1094 N N . TRP A 1 137 ? -10.436 -0.599 18.106 1.00 98.31 137 TRP A N 1
ATOM 1095 C CA . TRP A 1 137 ? -11.109 -0.244 16.850 1.00 98.31 137 TRP A CA 1
ATOM 1096 C C . TRP A 1 137 ? -11.140 1.264 16.599 1.00 98.31 137 TRP A C 1
ATOM 1098 O O . TRP A 1 137 ? -10.866 1.697 15.480 1.00 98.31 137 TRP A O 1
ATOM 1108 N N . ILE A 1 138 ? -11.431 2.064 17.628 1.00 98.31 138 ILE A N 1
ATOM 1109 C CA . ILE A 1 138 ? -11.407 3.529 17.536 1.00 98.31 138 ILE A CA 1
ATOM 1110 C C . ILE A 1 138 ? -10.007 4.005 17.147 1.00 98.31 138 ILE A C 1
ATOM 1112 O O . ILE A 1 138 ? -9.873 4.760 16.191 1.00 98.31 138 ILE A O 1
ATOM 1116 N N . LEU A 1 139 ? -8.961 3.530 17.826 1.00 97.69 139 LEU A N 1
ATOM 1117 C CA . LEU A 1 139 ? -7.578 3.906 17.529 1.00 97.69 139 LEU A CA 1
ATOM 1118 C C . LEU A 1 139 ? -7.186 3.552 16.089 1.00 97.69 139 LEU A C 1
ATOM 1120 O O . LEU A 1 139 ? -6.657 4.397 15.368 1.00 97.69 139 LEU A O 1
ATOM 1124 N N . GLY A 1 140 ? -7.501 2.339 15.639 1.00 97.00 140 GLY A N 1
ATOM 1125 C CA . GLY A 1 140 ? -7.181 1.895 14.284 1.00 97.00 140 GLY A CA 1
ATOM 1126 C C . GLY A 1 140 ? -7.940 2.654 13.192 1.00 97.00 140 GLY A C 1
ATOM 1127 O O . GLY A 1 140 ? -7.338 3.148 12.240 1.00 97.00 140 GLY A O 1
ATOM 1128 N N . LEU A 1 141 ? -9.261 2.783 13.311 1.00 97.94 141 LEU A N 1
ATOM 1129 C CA . LEU A 1 141 ? -10.060 3.397 12.249 1.00 97.94 141 LEU A CA 1
ATOM 1130 C C . LEU A 1 141 ? -9.986 4.928 12.277 1.00 97.94 141 LEU A C 1
ATOM 1132 O O . LEU A 1 141 ? -9.796 5.544 11.232 1.00 97.94 141 LEU A O 1
ATOM 1136 N N . LEU A 1 142 ? -10.069 5.556 13.450 1.00 96.94 142 LEU A N 1
ATOM 1137 C CA . LEU A 1 142 ? -10.063 7.0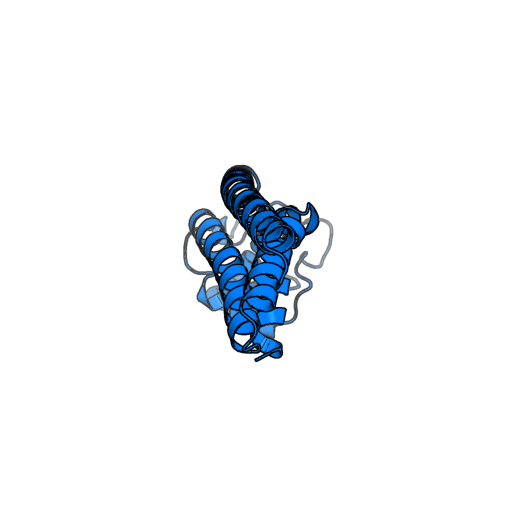16 13.544 1.00 96.94 142 LEU A CA 1
ATOM 1138 C C . LEU A 1 142 ? -8.658 7.596 13.361 1.00 96.94 142 LEU A C 1
ATOM 1140 O O . LEU A 1 142 ? -8.476 8.507 12.558 1.00 96.94 142 LEU A O 1
ATOM 1144 N N . PHE A 1 143 ? -7.668 7.076 14.092 1.00 95.25 143 PHE A N 1
ATOM 1145 C CA . PHE A 1 143 ? -6.346 7.705 14.161 1.00 95.25 143 PHE A CA 1
ATOM 1146 C C . PHE A 1 143 ? -5.346 7.135 13.161 1.00 95.25 143 PHE A C 1
ATOM 1148 O O . PHE A 1 143 ? -4.528 7.896 12.657 1.00 95.25 143 PHE A O 1
ATOM 1155 N N . ILE A 1 144 ? -5.391 5.834 12.848 1.00 95.75 144 ILE A N 1
ATOM 1156 C CA . ILE A 1 144 ? -4.501 5.274 11.821 1.00 95.75 144 ILE A CA 1
A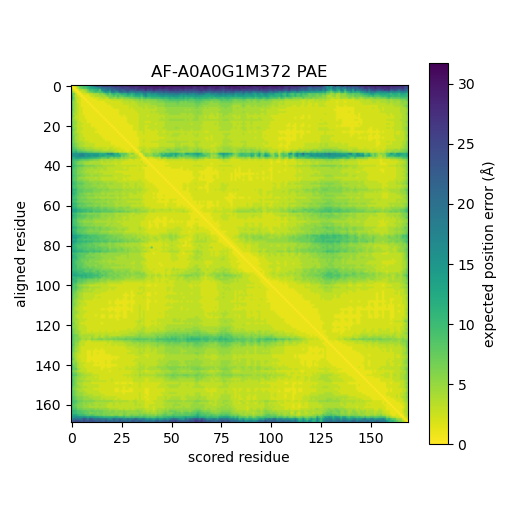TOM 1157 C C . ILE A 1 144 ? -5.090 5.526 10.437 1.00 95.75 144 ILE A C 1
ATOM 1159 O O . ILE A 1 144 ? -4.495 6.260 9.653 1.00 95.75 144 ILE A O 1
ATOM 1163 N N . SER A 1 145 ? -6.278 4.990 10.144 1.00 96.12 145 SER A N 1
ATOM 1164 C CA . SER A 1 145 ? -6.836 5.093 8.789 1.00 96.12 145 SER A CA 1
ATOM 1165 C C . SER A 1 145 ? -7.273 6.510 8.398 1.00 96.12 145 SER A C 1
ATOM 1167 O O . SER A 1 145 ? -7.227 6.882 7.226 1.00 96.12 145 SER A O 1
ATOM 1169 N N . GLY A 1 146 ? -7.648 7.331 9.385 1.00 94.19 146 GLY A N 1
ATOM 117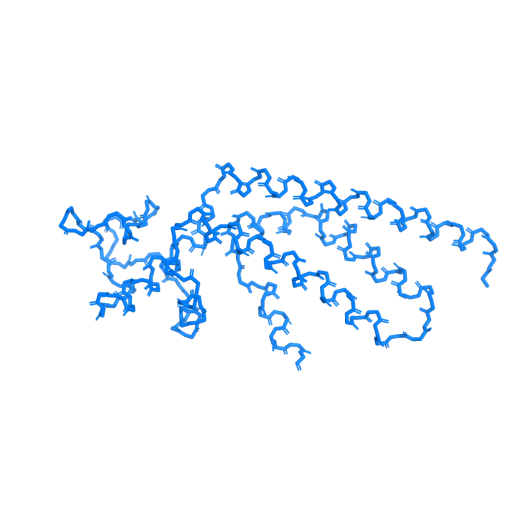0 C CA . GLY A 1 146 ? -7.986 8.739 9.181 1.00 94.19 146 GLY A CA 1
ATOM 1171 C C . GLY A 1 146 ? -6.775 9.653 8.970 1.00 94.19 146 GLY A C 1
ATOM 1172 O O . GLY A 1 146 ? -6.941 10.783 8.505 1.00 94.19 146 GLY A O 1
ATOM 1173 N N . ALA A 1 147 ? -5.560 9.199 9.287 1.00 95.88 147 ALA A N 1
ATOM 1174 C CA . ALA A 1 147 ? -4.375 10.040 9.235 1.00 95.88 147 ALA A CA 1
ATOM 1175 C C . ALA A 1 147 ? -3.744 10.126 7.841 1.00 95.88 147 ALA A C 1
ATOM 1177 O O . ALA A 1 147 ? -3.778 9.206 7.023 1.00 95.88 147 ALA A O 1
ATOM 1178 N N . TYR A 1 148 ? -3.072 11.252 7.598 1.00 95.31 148 TYR A N 1
ATOM 1179 C CA . TYR A 1 148 ? -2.422 11.532 6.320 1.00 95.31 148 TYR A CA 1
ATOM 1180 C C . TYR A 1 148 ? -1.298 10.541 5.979 1.00 95.31 148 TYR A C 1
ATOM 1182 O O . TYR A 1 148 ? -1.104 10.207 4.811 1.00 95.31 148 TYR A O 1
ATOM 1190 N N . PHE A 1 149 ? -0.582 10.026 6.984 1.00 94.94 149 PHE A N 1
ATOM 1191 C CA . PHE A 1 149 ? 0.485 9.053 6.745 1.00 94.94 149 PHE A CA 1
ATOM 1192 C C . PHE A 1 149 ? -0.057 7.739 6.169 1.00 94.94 149 PHE A C 1
ATOM 1194 O O . PHE A 1 149 ? 0.569 7.181 5.275 1.00 94.94 149 PHE A O 1
ATOM 1201 N N . TRP A 1 150 ? -1.224 7.268 6.628 1.00 96.62 150 TRP A N 1
ATOM 1202 C CA . TRP A 1 150 ? -1.860 6.062 6.095 1.00 96.62 150 TRP A CA 1
ATOM 1203 C C . TRP A 1 150 ? -2.281 6.272 4.642 1.00 96.62 150 TRP A C 1
ATOM 1205 O O . TRP A 1 150 ? -2.016 5.439 3.780 1.00 96.62 150 TRP A O 1
ATOM 1215 N N . ARG A 1 151 ? -2.834 7.447 4.343 1.00 95.38 151 ARG A N 1
ATOM 1216 C CA . ARG A 1 151 ? -3.211 7.814 2.979 1.00 95.38 151 ARG A CA 1
ATOM 1217 C C . ARG A 1 151 ? -2.024 7.807 2.019 1.00 95.38 151 ARG A C 1
ATOM 1219 O O . ARG A 1 151 ? -2.111 7.227 0.940 1.00 95.38 151 ARG A O 1
ATOM 1226 N N . LEU A 1 152 ? -0.905 8.419 2.415 1.00 94.56 152 LEU A N 1
ATOM 1227 C CA . LEU A 1 152 ? 0.335 8.392 1.632 1.00 94.56 152 LEU A CA 1
ATOM 1228 C C . LEU A 1 152 ? 0.915 6.982 1.511 1.00 94.56 152 LEU A C 1
ATOM 1230 O O . LEU A 1 152 ? 1.439 6.624 0.460 1.00 94.56 152 LEU A O 1
ATOM 1234 N N . HIS A 1 153 ? 0.823 6.190 2.577 1.00 96.06 153 HIS A N 1
ATOM 1235 C CA . HIS A 1 153 ? 1.275 4.806 2.598 1.00 96.06 153 HIS A CA 1
ATOM 1236 C C . HIS A 1 153 ? 0.559 3.969 1.534 1.00 96.06 153 HIS A C 1
ATOM 1238 O O . HIS A 1 153 ? 1.210 3.337 0.696 1.00 96.06 153 HIS A O 1
ATOM 1244 N N . VAL A 1 154 ? -0.775 4.040 1.534 1.00 96.44 154 VAL A N 1
ATOM 1245 C CA . VAL A 1 154 ? -1.637 3.315 0.600 1.00 96.44 154 VAL A CA 1
ATOM 1246 C C . VAL A 1 154 ? -1.451 3.816 -0.827 1.00 96.44 154 VAL A C 1
ATOM 1248 O O . VAL A 1 154 ? -1.246 2.993 -1.720 1.00 96.44 154 VAL A O 1
ATOM 1251 N N . GLU A 1 155 ? -1.472 5.138 -1.041 1.00 94.94 155 GLU A N 1
ATOM 1252 C CA . GLU A 1 155 ? -1.330 5.743 -2.374 1.00 94.94 155 GLU A CA 1
ATOM 1253 C C . GLU A 1 155 ? -0.001 5.364 -3.024 1.00 94.94 155 GLU A C 1
ATOM 1255 O O . GLU A 1 155 ? 0.001 4.895 -4.161 1.00 94.94 155 GLU A O 1
ATOM 1260 N N . ARG A 1 156 ? 1.117 5.497 -2.300 1.00 94.56 156 ARG A N 1
ATOM 1261 C CA . ARG A 1 156 ? 2.447 5.162 -2.830 1.00 94.56 156 ARG A CA 1
ATOM 1262 C C . ARG A 1 156 ? 2.646 3.659 -3.012 1.00 94.56 156 ARG A C 1
ATOM 1264 O O . ARG A 1 156 ? 3.508 3.266 -3.795 1.00 94.56 156 ARG A O 1
ATOM 1271 N N . GLY A 1 157 ? 1.866 2.837 -2.309 1.00 93.81 157 GLY A N 1
ATOM 1272 C CA . GLY A 1 157 ? 1.979 1.381 -2.285 1.00 93.81 157 GLY A CA 1
ATOM 1273 C C . GLY A 1 157 ? 3.201 0.911 -1.500 1.00 93.81 157 GLY A C 1
ATOM 1274 O O . GLY A 1 157 ? 4.073 0.199 -2.003 1.00 93.81 157 GLY A O 1
ATOM 1275 N N . GLN A 1 158 ? 3.296 1.354 -0.252 1.00 93.75 158 GLN A N 1
ATOM 1276 C CA . GLN A 1 158 ? 4.401 1.026 0.644 1.00 93.75 158 GLN A CA 1
ATOM 1277 C C . GLN A 1 158 ? 4.275 -0.381 1.257 1.00 93.75 158 GLN A C 1
ATOM 1279 O O . GLN A 1 158 ? 3.213 -0.993 1.254 1.00 93.75 158 GLN A O 1
ATOM 1284 N N . MET A 1 159 ? 5.394 -0.909 1.772 1.00 91.56 159 MET A N 1
ATOM 1285 C CA . MET A 1 159 ? 5.487 -2.268 2.341 1.00 91.56 159 MET A CA 1
ATOM 1286 C C . MET A 1 159 ? 5.348 -2.312 3.870 1.00 91.56 159 MET A C 1
ATOM 1288 O O . MET A 1 159 ? 5.277 -3.385 4.456 1.00 91.56 159 MET A O 1
ATOM 1292 N N . TYR A 1 160 ? 5.341 -1.163 4.544 1.00 91.31 160 TYR A N 1
ATOM 1293 C CA . TYR A 1 160 ? 5.459 -1.101 6.005 1.00 91.31 160 TYR A CA 1
ATOM 1294 C C . TYR A 1 160 ? 4.346 -1.842 6.751 1.00 91.31 160 TYR A C 1
ATOM 1296 O O . TYR A 1 160 ? 4.665 -2.578 7.678 1.00 91.31 160 TYR A O 1
ATOM 1304 N N . ILE A 1 161 ? 3.073 -1.729 6.342 1.00 92.25 161 ILE A N 1
ATOM 1305 C CA . ILE A 1 161 ? 1.990 -2.476 7.006 1.00 92.25 161 ILE A CA 1
ATOM 1306 C C . ILE A 1 161 ? 2.156 -3.990 6.843 1.00 92.25 161 ILE A C 1
ATOM 1308 O O . ILE A 1 161 ? 1.862 -4.748 7.762 1.00 92.25 161 ILE A O 1
ATOM 1312 N N . PHE A 1 162 ? 2.703 -4.429 5.707 1.00 91.38 162 PHE A N 1
ATOM 1313 C CA . PHE A 1 162 ? 3.033 -5.829 5.481 1.00 91.38 162 PHE A CA 1
ATOM 1314 C C . PHE A 1 162 ? 4.164 -6.298 6.398 1.00 91.38 162 PHE A C 1
ATOM 1316 O O . PHE A 1 162 ? 4.037 -7.353 7.008 1.00 91.38 162 PHE A O 1
ATOM 1323 N N . TYR A 1 163 ? 5.222 -5.504 6.582 1.00 88.31 163 TYR A N 1
ATOM 1324 C CA . TYR A 1 163 ? 6.287 -5.841 7.534 1.00 88.31 163 TYR A CA 1
ATOM 1325 C C . TYR A 1 163 ? 5.804 -5.866 8.981 1.00 88.31 163 TYR A C 1
ATOM 1327 O O . TYR A 1 163 ? 6.176 -6.768 9.727 1.00 88.31 163 TYR A O 1
ATOM 1335 N N . VAL A 1 164 ? 4.950 -4.916 9.370 1.00 85.56 164 VAL A N 1
ATOM 1336 C CA . VAL A 1 164 ? 4.322 -4.919 10.697 1.00 85.56 164 VAL A CA 1
ATOM 1337 C C . VAL A 1 164 ? 3.520 -6.200 10.897 1.00 85.56 164 VAL A C 1
ATOM 1339 O O . VAL A 1 164 ? 3.617 -6.808 11.955 1.00 85.56 164 VAL A O 1
ATOM 1342 N N . PHE A 1 165 ? 2.767 -6.635 9.888 1.00 85.75 165 PHE A N 1
ATOM 1343 C CA . PHE A 1 165 ? 1.985 -7.861 9.982 1.00 85.75 165 PHE A CA 1
ATOM 1344 C C . PHE A 1 165 ? 2.860 -9.126 10.005 1.00 85.75 165 PHE A C 1
ATOM 1346 O O . PHE A 1 165 ? 2.582 -10.031 10.782 1.00 85.75 165 PHE A O 1
ATOM 1353 N N . LEU A 1 166 ? 3.921 -9.180 9.192 1.00 82.75 166 LEU A N 1
ATOM 1354 C CA . LEU A 1 166 ? 4.780 -10.359 9.038 1.00 82.75 166 LEU A CA 1
ATOM 1355 C C . LEU A 1 166 ? 5.707 -10.610 10.234 1.00 82.75 166 LEU A C 1
ATOM 1357 O O . LEU A 1 166 ? 5.973 -11.759 10.551 1.00 82.75 166 LEU A O 1
ATOM 1361 N N . PHE A 1 167 ? 6.249 -9.560 10.857 1.00 76.31 167 PHE A N 1
ATOM 1362 C CA . PHE A 1 167 ? 7.274 -9.704 11.903 1.00 76.31 167 PHE A CA 1
ATOM 1363 C C . PHE A 1 167 ? 6.737 -9.562 13.330 1.00 76.31 167 PHE A C 1
ATOM 1365 O O . PHE A 1 167 ? 7.505 -9.655 14.289 1.00 76.31 167 PHE A O 1
ATOM 1372 N N . ARG A 1 168 ? 5.441 -9.279 13.496 1.00 63.19 168 ARG A N 1
ATOM 1373 C CA . ARG A 1 168 ? 4.817 -9.099 14.816 1.00 63.19 168 ARG A CA 1
ATOM 1374 C C . ARG A 1 168 ? 4.034 -10.326 15.292 1.00 63.19 168 ARG A C 1
ATOM 1376 O O . ARG A 1 168 ? 3.719 -10.385 16.481 1.00 63.19 168 ARG A O 1
ATOM 1383 N N . PHE A 1 169 ? 3.747 -11.264 14.396 1.00 51.66 169 PHE A N 1
ATOM 1384 C CA . PHE A 1 169 ? 3.055 -12.529 14.644 1.00 51.66 169 PHE A CA 1
ATOM 1385 C C . PHE A 1 169 ? 3.874 -13.679 14.062 1.00 51.66 169 PHE A C 1
ATOM 1387 O O . PHE A 1 169 ? 3.693 -14.809 14.560 1.00 51.66 169 PHE A O 1
#

pLDDT: mean 93.26, std 7.11, range [51.66, 98.38]

Foldseek 3Di:
DPPVVVVVLVVLLVVLVVLLVVLLVVLVVLLVVAQLLLLLLLLLLLCCCPVVVDHSQQDDDDPVDDPLNDDPPFDPVDRTTPDDDDVVVSVVCNVVSPDPSSVVLVVLLVVLSVLLVVVLVVVLVVDPDPSVNSVSSSCSRVPVSNDPVNSVCSSNSHCVSVVCSPVVD

Secondary structure (DSSP, 8-state):
--HHHHHHHHHHHHHHHHHHHHHHHHHHHHHHHS--HHHHHHHHHHHIIIII---TTT----TTS-GGG--TT--TTSSS-S--S-HHHHHHHHTT-SS-HHHHHHHHHHHHHHHHHHHHHHHHHT---HHHHHHHHHIIIIIIITSHHHHHHHHHT-SHHHHHHHHH-

Organism: NCBI:txid1618649

Mean predicted aligned error: 4.26 Å